Protein AF-A0A3D2G3J3-F1 (afdb_monomer)

Mean predicted aligned error: 8.51 Å

Sequence (116 aa):
CGKCVPCRVGLDRLHALLEKILDGRGTTDDLRAVRRSAAAIYDSADCAIGFEAARLVLDGLEAFRDDYMSHIENGVCTAAFDAVPCVAGCPANVDVPGYIALIREERYADAVRLIR

Structure (mmCIF, N/CA/C/O backbone):
data_AF-A0A3D2G3J3-F1
#
_entry.id   AF-A0A3D2G3J3-F1
#
loop_
_atom_site.group_PDB
_atom_site.id
_atom_site.type_symbol
_atom_site.label_atom_id
_atom_site.label_alt_id
_atom_site.label_comp_id
_atom_site.label_asym_id
_atom_site.label_entity_id
_atom_site.label_seq_id
_atom_site.pdbx_PDB_ins_code
_atom_site.Cartn_x
_atom_site.Cartn_y
_atom_site.Cartn_z
_atom_site.occupancy
_atom_site.B_iso_or_equiv
_atom_site.auth_seq_id
_atom_site.auth_comp_id
_atom_site.auth_asym_id
_atom_site.auth_atom_id
_atom_site.pdbx_PDB_model_num
ATOM 1 N N . CYS A 1 1 ? -0.588 -9.990 16.261 1.00 91.69 1 CYS A N 1
ATOM 2 C CA . CYS A 1 1 ? -1.132 -11.050 17.147 1.00 91.69 1 CYS A CA 1
ATOM 3 C C . CYS A 1 1 ? -2.583 -11.436 16.826 1.00 91.69 1 CYS A C 1
ATOM 5 O O . CYS A 1 1 ? -3.005 -12.492 17.271 1.00 91.69 1 CYS A O 1
ATOM 7 N N . GLY A 1 2 ? -3.361 -10.609 16.109 1.00 90.12 2 GLY A N 1
ATOM 8 C CA . GLY A 1 2 ? -4.733 -10.957 15.705 1.00 90.12 2 GLY A CA 1
ATOM 9 C C . GLY A 1 2 ? -5.799 -10.843 16.804 1.00 90.12 2 GLY A C 1
ATOM 10 O O . GLY A 1 2 ? -6.943 -11.220 16.571 1.00 90.12 2 GLY A O 1
ATOM 11 N N . LYS A 1 3 ? -5.445 -10.316 17.984 1.00 94.69 3 LYS A N 1
ATOM 12 C CA . LYS A 1 3 ? -6.354 -10.197 19.135 1.00 94.69 3 LYS A CA 1
ATOM 13 C C . LYS A 1 3 ? -7.473 -9.171 18.905 1.00 94.69 3 LYS A C 1
ATOM 15 O O . LYS A 1 3 ? -8.643 -9.502 19.059 1.00 94.69 3 LYS A O 1
ATOM 20 N N . CYS A 1 4 ? -7.111 -7.948 18.520 1.00 96.12 4 CYS A N 1
ATOM 21 C CA . CYS A 1 4 ? -8.048 -6.858 18.244 1.00 96.12 4 CYS A CA 1
ATOM 22 C C . CYS A 1 4 ? -8.694 -7.012 16.861 1.00 96.12 4 CYS A C 1
ATOM 24 O O . CYS A 1 4 ? -7.993 -7.229 15.871 1.00 96.12 4 CYS A O 1
ATOM 26 N N . VAL A 1 5 ? -10.018 -6.834 16.774 1.00 96.38 5 VAL A N 1
ATOM 27 C CA . VAL A 1 5 ? -10.766 -6.770 15.502 1.00 96.38 5 VAL A CA 1
ATOM 28 C C . VAL A 1 5 ? -10.233 -5.693 14.544 1.00 96.38 5 VAL A C 1
ATOM 30 O O . VAL A 1 5 ? -9.993 -6.049 13.388 1.00 96.38 5 VAL A O 1
ATOM 33 N N . PRO A 1 6 ? -9.980 -4.432 14.964 1.00 95.50 6 PRO A N 1
ATOM 34 C CA . PRO A 1 6 ? -9.441 -3.421 14.049 1.00 95.50 6 PRO A CA 1
ATOM 35 C C . PRO A 1 6 ? -8.095 -3.838 13.459 1.00 95.50 6 PRO A C 1
ATOM 37 O O . PRO A 1 6 ? -7.837 -3.620 12.284 1.00 95.50 6 PRO A O 1
ATOM 40 N N . CYS A 1 7 ? -7.268 -4.540 14.228 1.00 95.25 7 CYS A N 1
ATOM 41 C CA . CYS A 1 7 ? -5.987 -5.033 13.747 1.00 95.25 7 CYS A CA 1
ATOM 42 C C . CYS A 1 7 ? -6.157 -6.238 12.808 1.00 95.25 7 CYS A C 1
ATOM 44 O O . CYS A 1 7 ? -5.597 -6.255 11.724 1.00 95.25 7 CYS A O 1
ATOM 46 N N . ARG A 1 8 ? -6.934 -7.254 13.210 1.00 96.25 8 ARG A N 1
ATOM 47 C CA . ARG A 1 8 ? -7.084 -8.514 12.459 1.00 96.25 8 ARG A CA 1
ATOM 48 C C . ARG A 1 8 ? -7.834 -8.344 11.139 1.00 96.25 8 ARG A C 1
ATOM 50 O O . ARG A 1 8 ? -7.560 -9.075 10.205 1.00 96.25 8 ARG A O 1
ATOM 57 N N . VAL A 1 9 ? -8.810 -7.441 11.084 1.00 96.62 9 VAL A N 1
ATOM 58 C CA . VAL A 1 9 ? -9.646 -7.228 9.890 1.00 96.62 9 VAL A CA 1
ATOM 59 C C . VAL A 1 9 ? -9.265 -5.934 9.183 1.00 96.62 9 VAL A C 1
ATOM 61 O O . VAL A 1 9 ? -9.190 -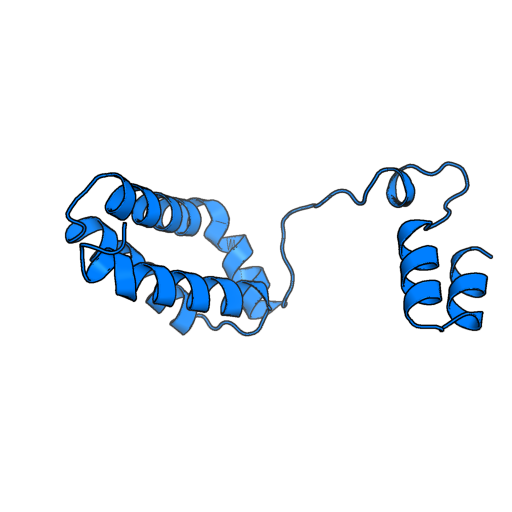5.891 7.957 1.00 96.62 9 VAL A O 1
ATOM 64 N N . GLY A 1 10 ? -9.024 -4.868 9.947 1.00 96.38 10 GLY A N 1
ATOM 65 C CA . GLY A 1 10 ? -8.733 -3.555 9.385 1.00 96.38 10 GLY A CA 1
ATOM 66 C C . GLY A 1 10 ? -7.383 -3.505 8.680 1.00 96.38 10 GLY A C 1
ATOM 67 O O . GLY A 1 10 ? -7.328 -2.965 7.579 1.00 96.38 10 GLY A O 1
ATOM 68 N N . LEU A 1 11 ? -6.320 -4.088 9.250 1.00 96.31 11 LEU A N 1
ATOM 69 C CA . LEU A 1 11 ? -5.000 -4.073 8.602 1.00 96.31 11 LEU A CA 1
ATOM 70 C C . LEU A 1 11 ? -4.983 -4.909 7.319 1.00 96.31 11 LEU A C 1
ATOM 72 O O . LEU A 1 11 ? -4.443 -4.443 6.322 1.00 96.31 11 LEU A O 1
ATOM 76 N N . ASP A 1 12 ? -5.643 -6.070 7.296 1.00 96.19 12 ASP A N 1
ATOM 77 C CA . ASP A 1 12 ? -5.792 -6.872 6.071 1.00 96.19 12 ASP A CA 1
ATOM 78 C C . ASP A 1 12 ? -6.547 -6.092 4.985 1.00 96.19 12 ASP A C 1
ATOM 80 O O . ASP A 1 12 ? -6.139 -6.049 3.823 1.00 96.19 12 ASP A O 1
ATOM 84 N N . ARG A 1 13 ? -7.635 -5.405 5.361 1.00 96.50 13 ARG A N 1
ATOM 85 C CA . ARG A 1 13 ? -8.385 -4.557 4.427 1.00 96.50 13 ARG A CA 1
ATOM 86 C C . ARG A 1 13 ? -7.543 -3.391 3.912 1.00 96.50 13 ARG A C 1
ATOM 88 O O . ARG A 1 13 ? -7.633 -3.065 2.727 1.00 96.50 13 ARG A O 1
ATOM 95 N N . LEU A 1 14 ? -6.779 -2.756 4.799 1.00 96.94 14 LEU A N 1
ATOM 96 C CA . LEU A 1 14 ? -5.894 -1.638 4.487 1.00 96.94 14 LEU A CA 1
ATOM 97 C C . LEU A 1 14 ? -4.792 -2.075 3.517 1.00 96.94 14 LEU A C 1
ATOM 99 O O . LEU A 1 14 ? -4.569 -1.405 2.515 1.00 96.94 14 LEU A O 1
ATOM 103 N N . HIS A 1 15 ? -4.181 -3.231 3.768 1.00 97.56 15 HIS A N 1
ATOM 104 C CA . HIS A 1 15 ? -3.186 -3.840 2.894 1.00 97.56 15 HIS A CA 1
ATOM 105 C C . HIS A 1 15 ? -3.747 -4.097 1.490 1.00 97.56 15 HIS A C 1
ATOM 107 O O . HIS A 1 15 ? -3.177 -3.614 0.517 1.00 97.56 15 HIS A O 1
ATOM 113 N N . ALA A 1 16 ? -4.922 -4.725 1.379 1.00 98.06 16 ALA A N 1
ATOM 114 C CA . ALA A 1 16 ? -5.555 -4.983 0.083 1.00 98.06 16 ALA A CA 1
ATOM 115 C C . ALA A 1 16 ? -5.905 -3.698 -0.698 1.00 98.06 16 ALA A C 1
ATOM 117 O O . ALA A 1 16 ? -5.895 -3.689 -1.928 1.00 98.06 16 ALA A O 1
ATOM 118 N N . LEU A 1 17 ? -6.247 -2.603 -0.004 1.00 97.94 17 LEU A N 1
ATOM 119 C CA . LEU A 1 17 ? -6.452 -1.301 -0.649 1.00 97.94 17 LEU A CA 1
ATOM 120 C C . LEU A 1 17 ? -5.144 -0.720 -1.187 1.00 97.94 17 LEU A C 1
ATOM 122 O O . LEU A 1 17 ? -5.130 -0.201 -2.300 1.00 97.94 17 LEU A O 1
ATOM 126 N N . LEU A 1 18 ? -4.070 -0.800 -0.400 1.00 96.94 18 LEU A N 1
ATOM 127 C CA . LEU A 1 18 ? -2.757 -0.301 -0.794 1.00 96.94 18 LEU A CA 1
ATOM 128 C C . LEU A 1 18 ? -2.202 -1.088 -1.985 1.00 96.94 18 LEU A C 1
ATOM 130 O O . LEU A 1 18 ? -1.802 -0.465 -2.960 1.00 96.94 18 LEU A O 1
ATOM 134 N N . GLU A 1 19 ? -2.267 -2.423 -1.970 1.00 97.00 19 GLU A N 1
ATOM 135 C CA . GLU A 1 19 ? -1.861 -3.253 -3.118 1.00 97.00 19 GLU A CA 1
ATOM 136 C C . GLU A 1 19 ? -2.643 -2.897 -4.383 1.00 97.00 19 GLU A C 1
ATOM 138 O O . GLU A 1 19 ? -2.059 -2.688 -5.442 1.00 97.00 19 GLU A O 1
ATOM 143 N N . LYS A 1 20 ? -3.967 -2.729 -4.268 1.00 97.25 20 LYS A N 1
ATOM 144 C CA . LYS A 1 20 ? -4.802 -2.309 -5.399 1.00 97.25 20 LYS A CA 1
ATOM 145 C C . LYS A 1 20 ? -4.317 -0.985 -6.003 1.00 97.25 20 LYS A C 1
ATOM 147 O O . LYS A 1 20 ? -4.336 -0.848 -7.225 1.00 97.25 20 LYS A O 1
ATOM 152 N N . ILE A 1 21 ? -3.916 -0.019 -5.172 1.00 96.31 21 ILE A N 1
ATOM 153 C CA . ILE A 1 21 ? -3.377 1.267 -5.636 1.00 96.31 21 ILE A CA 1
ATOM 154 C C . ILE A 1 21 ? -2.005 1.073 -6.286 1.00 96.31 21 ILE A C 1
ATOM 156 O O . ILE A 1 21 ? -1.814 1.539 -7.405 1.00 96.31 21 ILE A O 1
ATOM 160 N N . LEU A 1 22 ? -1.087 0.356 -5.636 1.00 91.75 22 LEU A N 1
ATOM 161 C CA . LEU A 1 22 ? 0.271 0.129 -6.140 1.00 91.75 22 LEU A CA 1
ATOM 162 C C . LEU A 1 22 ? 0.286 -0.604 -7.490 1.00 91.75 22 LEU A C 1
ATOM 164 O O . LEU A 1 22 ? 1.089 -0.262 -8.354 1.00 91.75 22 LEU A O 1
ATOM 168 N N . ASP A 1 23 ? -0.664 -1.512 -7.713 1.00 92.81 23 ASP A N 1
ATOM 169 C CA . ASP A 1 23 ? -0.853 -2.231 -8.978 1.00 92.81 23 ASP A CA 1
ATOM 170 C C . ASP A 1 23 ? -1.476 -1.376 -10.102 1.00 92.81 23 ASP A C 1
ATOM 172 O O . ASP A 1 23 ? -1.849 -1.906 -11.151 1.00 92.81 23 ASP A O 1
ATOM 176 N N . GLY A 1 24 ? -1.684 -0.074 -9.881 1.00 92.94 24 GLY A N 1
ATOM 177 C CA . GLY A 1 24 ? -2.303 0.829 -10.857 1.00 92.94 24 GLY A CA 1
ATOM 178 C C . GLY A 1 24 ? -3.796 0.570 -11.084 1.00 92.94 24 GLY A C 1
ATOM 179 O O . GLY A 1 24 ? -4.372 1.020 -12.071 1.00 92.94 24 GLY A O 1
ATOM 180 N N . ARG A 1 25 ? -4.447 -0.182 -10.185 1.00 94.75 25 ARG A N 1
ATOM 181 C CA . ARG A 1 25 ? -5.881 -0.531 -10.249 1.00 94.75 25 ARG A CA 1
ATOM 182 C C . ARG A 1 25 ? -6.722 0.252 -9.240 1.00 94.75 25 ARG A C 1
ATOM 184 O O . ARG A 1 25 ? -7.918 -0.013 -9.094 1.00 94.75 25 ARG A O 1
ATOM 191 N N . GLY A 1 26 ? -6.098 1.159 -8.493 1.00 94.75 26 GLY A N 1
ATOM 192 C CA . GLY A 1 26 ? -6.734 1.963 -7.461 1.00 94.75 26 GLY A CA 1
ATOM 193 C C . GLY A 1 26 ? -7.464 3.177 -8.020 1.00 94.75 26 GLY A C 1
ATOM 194 O O . GLY A 1 26 ? -7.198 3.652 -9.116 1.00 94.75 26 GLY A O 1
ATOM 195 N N . THR A 1 27 ? -8.392 3.693 -7.225 1.00 96.94 27 THR A N 1
ATOM 196 C CA . THR A 1 27 ? -9.157 4.910 -7.515 1.00 96.94 27 THR A CA 1
ATOM 197 C C . THR A 1 27 ? -8.990 5.928 -6.390 1.00 96.94 27 THR A C 1
ATOM 199 O O . THR A 1 27 ? -8.584 5.590 -5.275 1.00 96.94 27 THR A O 1
ATOM 202 N N . THR A 1 28 ? -9.384 7.182 -6.625 1.00 96.12 28 THR A N 1
ATOM 203 C CA . THR A 1 28 ? -9.418 8.201 -5.562 1.00 96.12 28 THR A CA 1
ATOM 204 C C . THR A 1 28 ? -10.320 7.788 -4.389 1.00 96.12 28 THR A C 1
ATOM 206 O O . THR A 1 28 ? -10.045 8.139 -3.241 1.00 96.12 28 THR A O 1
ATOM 209 N N . ASP A 1 29 ? -11.380 7.013 -4.638 1.00 97.75 29 ASP A N 1
ATOM 210 C CA . ASP A 1 29 ? -12.243 6.485 -3.578 1.00 97.75 29 ASP A CA 1
ATOM 211 C C . ASP A 1 29 ? -11.567 5.397 -2.747 1.00 97.75 29 ASP A C 1
ATOM 213 O O . ASP A 1 29 ? -11.770 5.354 -1.528 1.00 97.75 29 ASP A O 1
ATOM 217 N N . ASP A 1 30 ? -10.716 4.574 -3.365 1.00 97.81 30 ASP A N 1
ATOM 218 C CA . ASP A 1 30 ? -9.867 3.632 -2.636 1.00 97.81 30 ASP A CA 1
ATOM 219 C C . ASP A 1 30 ? -8.889 4.391 -1.732 1.00 97.81 30 ASP A C 1
ATOM 221 O O . ASP A 1 30 ? -8.776 4.055 -0.557 1.00 97.81 30 ASP A O 1
ATOM 225 N N . LEU A 1 31 ? -8.272 5.477 -2.213 1.00 96.81 31 LEU A N 1
ATOM 226 C CA . LEU A 1 31 ? -7.373 6.309 -1.402 1.00 96.81 31 LEU A CA 1
ATOM 227 C C . LEU A 1 31 ? -8.094 6.942 -0.198 1.00 96.81 31 LEU A C 1
ATOM 229 O O . LEU A 1 31 ? -7.588 6.947 0.927 1.00 96.81 31 LEU A O 1
ATOM 233 N N . ARG A 1 32 ? -9.332 7.415 -0.391 1.00 97.69 32 ARG A N 1
ATOM 234 C CA . ARG A 1 32 ? -10.185 7.877 0.720 1.00 97.69 32 ARG A CA 1
ATOM 235 C C . ARG A 1 32 ? -10.521 6.733 1.681 1.00 97.69 32 ARG A C 1
ATOM 237 O O . ARG A 1 32 ? -10.590 6.956 2.890 1.00 97.69 32 ARG A O 1
ATOM 244 N N . ALA A 1 33 ? -10.747 5.523 1.168 1.00 97.94 33 ALA A N 1
ATOM 245 C CA . ALA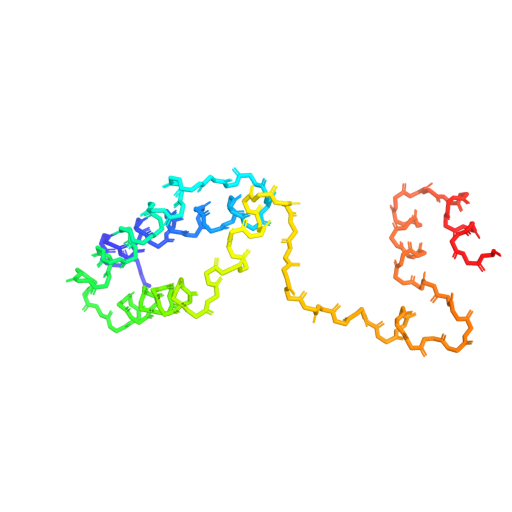 A 1 33 ? -11.001 4.343 1.986 1.00 97.94 33 ALA A CA 1
ATOM 246 C C . ALA A 1 33 ? -9.769 3.925 2.802 1.00 97.94 33 ALA A C 1
ATOM 248 O O . ALA A 1 33 ? -9.944 3.547 3.962 1.00 97.94 33 ALA A O 1
ATOM 249 N N . VAL A 1 34 ? -8.552 4.060 2.256 1.00 98.06 34 VAL A N 1
ATOM 250 C CA . VAL A 1 34 ? -7.289 3.867 2.992 1.00 98.06 34 VAL A CA 1
ATOM 251 C C . VAL A 1 34 ? -7.249 4.822 4.180 1.00 98.06 34 VAL A C 1
ATOM 253 O O . VAL A 1 34 ? -7.143 4.358 5.313 1.00 98.06 34 VAL A O 1
ATOM 256 N N . ARG A 1 35 ? -7.443 6.133 3.956 1.00 98.00 35 ARG A N 1
ATOM 257 C CA . ARG A 1 35 ? -7.416 7.136 5.040 1.00 98.00 35 ARG A CA 1
ATOM 258 C C . ARG A 1 35 ? -8.427 6.823 6.144 1.00 98.00 35 ARG A C 1
ATOM 260 O O . ARG A 1 35 ? -8.074 6.843 7.318 1.00 98.00 35 ARG A O 1
ATOM 267 N N . ARG A 1 36 ? -9.678 6.504 5.781 1.00 97.88 36 ARG A N 1
ATOM 268 C CA . ARG A 1 36 ? -10.725 6.156 6.762 1.00 97.88 36 ARG A CA 1
ATOM 269 C C . ARG A 1 36 ? -10.395 4.886 7.542 1.00 97.88 36 ARG A C 1
ATOM 271 O O . ARG A 1 36 ? -10.613 4.847 8.748 1.00 97.88 36 ARG A O 1
ATOM 278 N N .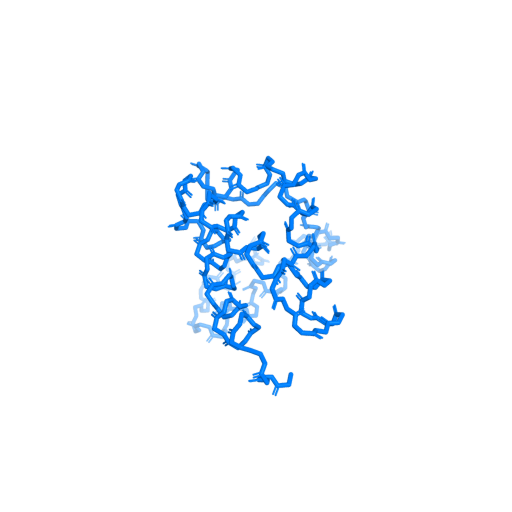 SER A 1 37 ? -9.886 3.861 6.861 1.00 97.44 37 SER A N 1
ATOM 279 C CA . SER A 1 37 ? -9.549 2.582 7.493 1.00 97.44 37 SER A CA 1
ATOM 280 C C . SER A 1 37 ? -8.368 2.744 8.447 1.00 97.44 37 SER A C 1
ATOM 282 O O . SER A 1 37 ? -8.445 2.286 9.581 1.00 97.44 37 SER A O 1
ATOM 284 N N . ALA A 1 38 ? -7.317 3.455 8.029 1.00 98.12 38 ALA A N 1
ATOM 285 C CA . ALA A 1 38 ? -6.166 3.745 8.875 1.00 98.12 38 ALA A CA 1
ATOM 286 C C . ALA A 1 38 ? -6.566 4.563 10.115 1.00 98.12 38 ALA A C 1
ATOM 288 O O . ALA A 1 38 ? -6.237 4.162 11.225 1.00 98.12 38 ALA A O 1
ATOM 289 N N . ALA A 1 39 ? -7.362 5.628 9.963 1.00 98.19 39 ALA A N 1
ATOM 290 C CA . ALA A 1 39 ? -7.860 6.403 11.104 1.00 98.19 39 ALA A CA 1
ATOM 291 C C . ALA A 1 39 ? -8.664 5.537 12.092 1.00 98.19 39 ALA A C 1
ATOM 293 O O . ALA A 1 39 ? -8.387 5.536 13.287 1.00 98.19 39 ALA A O 1
ATOM 294 N N . ALA A 1 40 ? -9.588 4.712 11.587 1.00 97.81 40 ALA A N 1
ATOM 295 C CA . ALA A 1 40 ? -10.370 3.818 12.436 1.00 97.81 40 ALA A CA 1
ATOM 296 C C . ALA A 1 40 ? -9.492 2.822 13.212 1.00 97.81 40 ALA A C 1
ATOM 298 O O . ALA A 1 40 ? -9.767 2.547 14.377 1.00 97.81 40 ALA A O 1
ATOM 299 N N . ILE A 1 41 ? -8.438 2.279 12.595 1.00 98.00 41 ILE A N 1
ATOM 300 C CA . ILE A 1 41 ? -7.506 1.360 13.267 1.00 98.00 41 ILE A CA 1
ATOM 301 C C . ILE A 1 41 ? -6.672 2.107 14.307 1.00 98.00 41 ILE A C 1
ATOM 303 O O . ILE A 1 41 ? -6.514 1.600 15.414 1.00 98.00 41 ILE A O 1
ATOM 307 N N . TYR A 1 42 ? -6.171 3.296 13.968 1.00 98.12 42 TYR A N 1
ATOM 308 C CA . TYR A 1 42 ? -5.393 4.137 14.875 1.00 98.12 42 TYR A CA 1
ATOM 309 C C . TYR A 1 42 ? -6.164 4.429 16.168 1.00 98.12 42 TYR A C 1
ATOM 311 O O . TYR A 1 42 ? -5.638 4.212 17.256 1.00 98.12 42 TYR A O 1
ATOM 319 N N . ASP A 1 43 ? -7.437 4.813 16.046 1.00 97.81 43 ASP A N 1
ATOM 320 C CA . ASP A 1 43 ? -8.273 5.198 17.186 1.00 97.81 43 ASP A CA 1
ATOM 321 C C . ASP A 1 43 ? -8.768 4.009 18.031 1.00 97.81 43 ASP A C 1
ATOM 323 O O . ASP A 1 43 ? -9.174 4.196 19.178 1.00 97.81 43 ASP A O 1
ATOM 327 N N . SER A 1 44 ? -8.782 2.787 17.482 1.00 96.94 44 SER A N 1
ATOM 328 C CA . SER A 1 44 ? -9.441 1.632 18.121 1.00 96.94 44 SER A CA 1
ATOM 329 C C . SER A 1 44 ? -8.536 0.433 18.409 1.00 96.94 44 SER A C 1
ATOM 331 O O . SER A 1 44 ? -8.995 -0.551 18.989 1.00 96.94 44 SER A O 1
ATOM 333 N N . ALA A 1 45 ? -7.262 0.465 18.013 1.00 96.94 45 ALA A N 1
ATOM 334 C CA . ALA A 1 45 ? -6.343 -0.639 18.266 1.00 96.94 45 ALA A CA 1
ATOM 335 C C . ALA A 1 45 ? -5.971 -0.768 19.754 1.00 96.94 45 ALA A C 1
ATOM 337 O O . ALA A 1 45 ? -5.515 0.176 20.389 1.00 96.94 45 ALA A O 1
ATOM 338 N N . ASP A 1 46 ? -6.045 -1.996 20.276 1.00 96.75 46 ASP A N 1
ATOM 339 C CA . ASP A 1 46 ? -5.744 -2.310 21.684 1.00 96.75 46 ASP A CA 1
ATOM 340 C C . ASP A 1 46 ? -4.270 -2.110 22.088 1.00 96.75 46 ASP A C 1
ATOM 342 O O . ASP A 1 46 ? -3.940 -2.149 23.273 1.00 96.75 46 ASP A O 1
ATOM 346 N N . CYS A 1 47 ? -3.342 -2.014 21.130 1.00 97.44 47 CYS A N 1
ATOM 347 C CA . CYS A 1 47 ? -1.908 -1.977 21.420 1.00 97.44 47 CYS A CA 1
ATOM 348 C C . CYS A 1 47 ? -1.113 -1.158 20.401 1.00 97.44 47 CYS A C 1
ATOM 350 O O . CYS A 1 47 ? -1.555 -0.961 19.266 1.00 97.44 47 CYS A O 1
ATOM 352 N N . ALA A 1 48 ? 0.110 -0.785 20.797 1.00 96.50 48 ALA A N 1
ATOM 353 C CA . ALA A 1 48 ? 1.033 0.033 20.008 1.00 96.50 48 ALA A CA 1
ATOM 354 C C . ALA A 1 48 ? 1.315 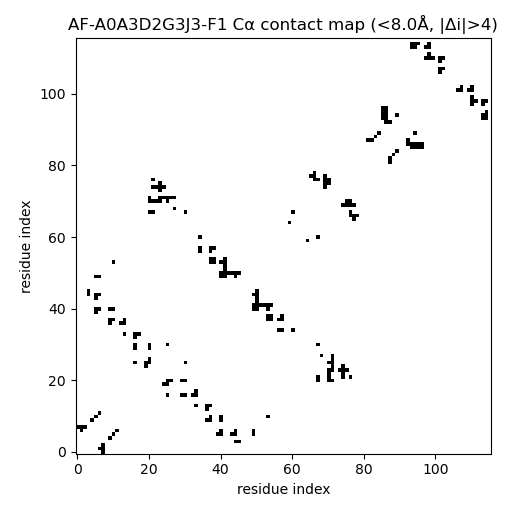-0.502 18.611 1.00 96.50 48 ALA A C 1
ATOM 356 O O . ALA A 1 48 ? 1.356 0.269 17.667 1.00 96.50 48 ALA A O 1
ATOM 357 N N . ILE A 1 49 ? 1.416 -1.820 18.446 1.00 96.75 49 ILE A N 1
ATOM 358 C CA . ILE A 1 49 ? 1.661 -2.413 17.127 1.00 96.75 49 ILE A CA 1
ATOM 359 C C . ILE A 1 49 ? 0.538 -2.048 16.144 1.00 96.75 49 ILE A C 1
ATOM 361 O O . ILE A 1 49 ? 0.807 -1.785 14.977 1.00 96.75 49 ILE A O 1
ATOM 365 N N . GLY A 1 50 ? -0.717 -2.039 16.605 1.00 96.12 50 GLY A N 1
ATOM 366 C CA . GLY A 1 50 ? -1.865 -1.756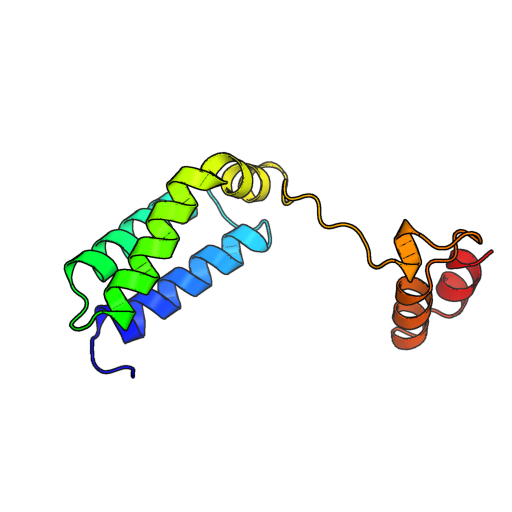 15.748 1.00 96.12 50 GLY A CA 1
ATOM 367 C C . GLY A 1 50 ? -1.970 -0.279 15.384 1.00 96.12 50 GLY A C 1
ATOM 368 O O . GLY A 1 50 ? -2.067 0.043 14.200 1.00 96.12 50 GLY A O 1
ATOM 369 N N . PHE A 1 51 ? -1.925 0.613 16.380 1.00 95.88 51 PHE A N 1
ATOM 370 C CA . PHE A 1 51 ? -2.067 2.040 16.101 1.00 95.88 51 PHE A CA 1
ATOM 371 C C . PHE A 1 51 ? -0.828 2.627 15.414 1.00 95.88 51 PHE A C 1
ATOM 373 O O . PHE A 1 51 ? -0.996 3.417 14.496 1.00 95.88 51 PHE A O 1
ATOM 380 N N . GLU A 1 52 ? 0.399 2.202 15.740 1.00 98.06 52 GLU A N 1
ATOM 381 C CA . GLU A 1 52 ? 1.601 2.685 15.035 1.00 98.06 52 GLU A CA 1
ATOM 382 C C . GLU A 1 52 ? 1.624 2.229 13.569 1.00 98.06 52 GLU A C 1
ATOM 384 O O . GLU A 1 52 ? 1.965 3.012 12.686 1.00 98.06 52 GLU A O 1
ATOM 389 N N . ALA A 1 53 ? 1.185 0.998 13.271 1.00 96.94 53 ALA A N 1
ATOM 390 C CA . ALA A 1 53 ? 1.058 0.544 11.884 1.00 96.94 53 ALA A CA 1
ATOM 391 C C . ALA A 1 53 ? 0.075 1.415 11.084 1.00 96.94 53 ALA A C 1
ATOM 393 O O . ALA A 1 53 ? 0.348 1.780 9.942 1.00 96.94 53 ALA A O 1
ATOM 394 N N . ALA A 1 54 ? -1.058 1.780 11.687 1.00 97.50 54 ALA A N 1
ATOM 395 C CA . ALA A 1 54 ? -2.028 2.667 11.059 1.00 97.50 54 ALA A CA 1
ATOM 396 C C . ALA A 1 54 ? -1.518 4.112 10.936 1.00 97.50 54 ALA A C 1
ATOM 398 O O . ALA A 1 54 ? -1.742 4.755 9.909 1.00 97.50 54 ALA A O 1
ATOM 399 N N . ARG A 1 55 ? -0.795 4.601 11.950 1.00 98.06 55 ARG A N 1
ATOM 400 C CA . ARG A 1 55 ? -0.154 5.919 11.950 1.00 98.06 55 ARG A CA 1
ATOM 401 C C . ARG A 1 55 ? 0.827 6.061 10.796 1.00 98.06 55 ARG A C 1
ATOM 403 O O . ARG A 1 55 ? 0.743 7.037 10.065 1.00 98.06 55 ARG A O 1
ATOM 410 N N . LEU A 1 56 ? 1.675 5.056 10.575 1.00 97.75 56 LEU A N 1
ATOM 411 C CA . LEU A 1 56 ? 2.630 5.054 9.468 1.00 97.75 56 LEU A CA 1
ATOM 412 C C . LEU A 1 56 ? 1.936 5.237 8.109 1.00 97.75 56 LEU A C 1
ATOM 414 O O . LEU A 1 56 ? 2.440 5.944 7.241 1.00 97.75 56 LEU A O 1
ATOM 418 N N . VAL A 1 57 ? 0.760 4.629 7.926 1.00 97.56 57 VAL A N 1
ATOM 419 C CA . VAL A 1 57 ? -0.025 4.793 6.696 1.00 97.56 57 VAL A CA 1
ATOM 420 C C . VAL A 1 57 ? -0.611 6.201 6.590 1.00 97.56 57 VAL A C 1
ATOM 422 O O . VAL A 1 57 ? -0.597 6.773 5.504 1.00 97.56 57 VAL A O 1
ATOM 425 N N . LEU A 1 58 ? -1.106 6.781 7.686 1.00 98.00 58 LEU A N 1
ATOM 426 C CA . LEU A 1 58 ? -1.603 8.163 7.694 1.00 98.00 58 LEU A CA 1
ATOM 427 C C . LEU A 1 58 ? -0.491 9.162 7.359 1.00 98.00 58 LEU A C 1
ATOM 429 O O . LEU A 1 58 ? -0.679 9.984 6.463 1.00 98.00 58 LEU A O 1
ATOM 433 N N . ASP A 1 59 ? 0.664 9.032 8.009 1.00 98.12 59 ASP A N 1
ATOM 434 C CA . ASP A 1 59 ? 1.844 9.859 7.748 1.00 98.12 59 ASP A CA 1
ATOM 435 C C . ASP A 1 59 ? 2.292 9.694 6.286 1.00 98.12 59 ASP A C 1
ATOM 437 O O . ASP A 1 59 ? 2.574 10.672 5.594 1.00 98.12 59 ASP A O 1
ATOM 441 N N . GLY A 1 60 ? 2.270 8.460 5.771 1.00 95.62 60 GLY A N 1
ATOM 442 C CA . GLY A 1 60 ? 2.586 8.166 4.377 1.00 95.62 60 GLY A CA 1
ATOM 443 C C . GLY A 1 60 ? 1.614 8.803 3.379 1.00 95.62 60 GLY A C 1
ATOM 444 O O . GLY A 1 60 ? 2.049 9.317 2.353 1.00 95.62 60 GLY A O 1
ATOM 445 N N . LEU A 1 61 ? 0.309 8.819 3.669 1.00 95.38 61 LEU A N 1
ATOM 446 C CA . LEU A 1 61 ? -0.691 9.491 2.828 1.00 95.38 61 LEU A CA 1
ATOM 447 C C . LEU A 1 61 ? -0.485 11.007 2.754 1.00 95.38 61 LEU A C 1
ATOM 449 O O . LEU A 1 61 ? -0.909 11.626 1.779 1.00 95.38 61 LEU A O 1
ATOM 453 N N . GLU A 1 62 ? 0.098 11.607 3.791 1.00 95.06 62 GLU A N 1
ATOM 454 C CA . GLU A 1 62 ? 0.388 13.040 3.835 1.00 95.06 62 GLU A CA 1
ATOM 455 C C . GLU A 1 62 ? 1.724 13.361 3.164 1.00 95.06 62 GLU A C 1
ATOM 457 O O . GLU A 1 62 ? 1.780 14.275 2.344 1.00 95.06 62 GLU A O 1
ATOM 462 N N . ALA A 1 63 ? 2.767 12.578 3.445 1.00 94.81 63 ALA A N 1
ATOM 463 C CA . ALA A 1 63 ? 4.102 12.783 2.892 1.00 94.81 63 ALA A CA 1
ATOM 464 C C . ALA A 1 63 ? 4.212 12.418 1.401 1.00 94.81 63 ALA A C 1
ATOM 466 O O . ALA A 1 63 ? 4.888 13.119 0.654 1.00 94.81 63 ALA A O 1
ATOM 467 N N . PHE A 1 64 ? 3.542 11.348 0.961 1.00 93.31 64 PHE A N 1
ATOM 468 C CA . PHE A 1 64 ? 3.701 10.760 -0.379 1.00 93.31 64 PHE A CA 1
ATOM 469 C C . PHE A 1 64 ? 2.412 10.817 -1.201 1.00 93.31 64 PHE A C 1
ATOM 471 O O . PHE A 1 64 ? 2.139 9.944 -2.024 1.00 93.31 64 PHE A O 1
ATOM 478 N N . ARG A 1 65 ? 1.570 11.830 -0.965 1.00 92.62 65 ARG A N 1
ATOM 479 C CA . ARG A 1 65 ? 0.268 11.963 -1.635 1.00 92.62 65 ARG A CA 1
ATOM 480 C C . ARG A 1 65 ? 0.382 11.911 -3.159 1.00 92.62 65 ARG A C 1
ATOM 482 O O . ARG A 1 65 ? -0.455 11.284 -3.807 1.00 92.62 65 ARG A O 1
ATOM 489 N N . ASP A 1 66 ? 1.397 12.567 -3.703 1.00 93.31 66 ASP A N 1
ATOM 490 C CA . ASP A 1 66 ? 1.608 12.669 -5.145 1.00 93.31 66 ASP A CA 1
ATOM 491 C C . ASP A 1 66 ? 1.965 11.308 -5.759 1.00 93.31 66 ASP A C 1
ATOM 493 O O . ASP A 1 66 ? 1.481 10.983 -6.842 1.00 93.31 66 ASP A O 1
ATOM 497 N N . ASP A 1 67 ? 2.686 10.456 -5.026 1.00 93.44 67 ASP A N 1
ATOM 498 C CA . ASP A 1 67 ? 3.015 9.093 -5.447 1.00 93.44 67 ASP A CA 1
ATOM 499 C C . ASP A 1 67 ? 1.741 8.250 -5.581 1.00 93.44 67 ASP A C 1
ATOM 501 O O . ASP A 1 67 ? 1.506 7.623 -6.616 1.00 93.44 67 ASP A O 1
ATOM 505 N N . TYR A 1 68 ? 0.855 8.293 -4.577 1.00 94.38 68 TYR A N 1
ATOM 506 C CA . TYR A 1 68 ? -0.440 7.606 -4.646 1.00 94.38 68 TYR A CA 1
ATOM 507 C C . TYR A 1 68 ? -1.292 8.102 -5.818 1.00 94.38 68 TYR A C 1
ATOM 509 O O . TYR A 1 68 ? -1.940 7.297 -6.489 1.00 94.38 68 TYR A O 1
ATOM 517 N N . MET A 1 69 ? -1.304 9.414 -6.073 1.00 95.19 69 MET A N 1
ATOM 518 C CA . MET A 1 69 ? -2.036 9.985 -7.204 1.00 95.19 69 MET A CA 1
ATOM 519 C C . MET A 1 69 ? -1.438 9.544 -8.540 1.00 95.19 69 MET A C 1
ATOM 521 O O . MET A 1 69 ? -2.192 9.162 -9.429 1.00 95.19 69 MET A O 1
ATOM 525 N N . SER A 1 70 ? -0.111 9.492 -8.665 1.00 94.62 70 SER A N 1
ATOM 526 C CA . SER A 1 70 ? 0.554 8.988 -9.869 1.00 94.62 70 SER A CA 1
ATOM 527 C C . SER A 1 70 ? 0.225 7.519 -10.139 1.00 94.62 70 SER A C 1
ATOM 529 O O . SER A 1 70 ? -0.053 7.152 -11.280 1.00 94.62 70 SER A O 1
ATOM 531 N N . HIS A 1 71 ? 0.166 6.680 -9.103 1.00 94.50 71 HIS A N 1
ATOM 532 C CA . HIS A 1 71 ? -0.289 5.296 -9.252 1.00 94.50 71 HIS A CA 1
ATOM 533 C C . HIS A 1 71 ? -1.744 5.201 -9.746 1.00 94.50 71 HIS A C 1
ATOM 535 O O . HIS A 1 71 ? -2.058 4.319 -10.540 1.00 94.50 71 HIS A O 1
ATOM 541 N N . ILE A 1 72 ? -2.627 6.107 -9.317 1.00 95.19 72 ILE A N 1
ATOM 542 C CA . ILE A 1 72 ? -4.046 6.123 -9.718 1.00 95.19 72 ILE A CA 1
ATOM 543 C C . ILE A 1 72 ? -4.234 6.668 -11.140 1.00 95.19 72 ILE A C 1
ATOM 545 O O . ILE A 1 72 ? -5.024 6.126 -11.9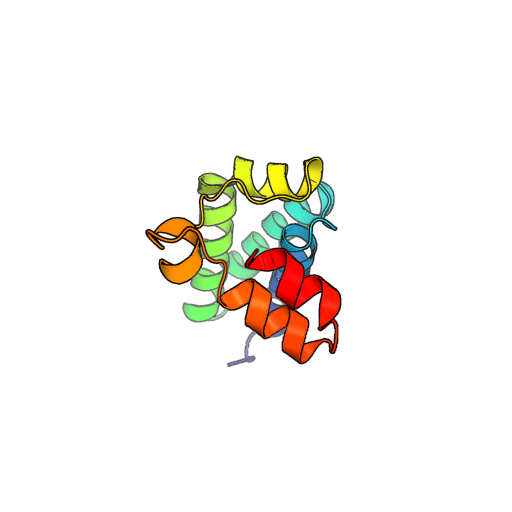08 1.00 95.19 72 ILE A O 1
ATOM 549 N N . GLU A 1 73 ? -3.554 7.759 -11.483 1.00 94.62 73 GLU A N 1
ATOM 550 C CA . GLU A 1 73 ? -3.765 8.484 -12.741 1.00 94.62 73 GLU A CA 1
ATOM 551 C C . GLU A 1 73 ? -2.914 7.923 -13.882 1.00 94.62 73 GLU A C 1
ATOM 553 O O . GLU A 1 73 ? -3.390 7.802 -15.010 1.00 94.62 73 GLU A O 1
ATOM 558 N N . ASN A 1 74 ? -1.668 7.554 -13.580 1.00 91.38 74 ASN A N 1
ATOM 559 C CA . ASN A 1 74 ? -0.663 7.173 -14.570 1.00 91.38 74 ASN A CA 1
ATOM 560 C C . ASN A 1 74 ? -0.255 5.695 -14.474 1.00 91.38 74 ASN A C 1
ATOM 562 O O . ASN A 1 74 ? 0.457 5.207 -15.349 1.00 91.38 74 ASN A O 1
ATOM 566 N N . GLY A 1 75 ? -0.661 4.979 -13.418 1.00 89.44 75 GLY A N 1
ATOM 567 C CA . GLY A 1 75 ? -0.276 3.581 -13.202 1.00 89.44 75 GLY A CA 1
ATOM 568 C C . GLY A 1 75 ? 1.214 3.382 -12.907 1.00 89.44 75 GLY A C 1
ATOM 569 O O . GLY A 1 75 ? 1.713 2.267 -13.039 1.00 89.44 75 GLY A O 1
ATOM 570 N N . VAL A 1 76 ? 1.938 4.445 -12.535 1.00 85.94 76 VAL A N 1
ATOM 571 C CA . VAL A 1 76 ? 3.389 4.410 -12.298 1.00 85.94 76 VAL A CA 1
ATOM 572 C C . VAL A 1 76 ? 3.764 5.088 -10.986 1.00 85.94 76 VAL A C 1
ATOM 574 O O . VAL A 1 76 ? 3.162 6.090 -10.593 1.00 85.94 76 VAL A O 1
ATOM 577 N N . CYS A 1 77 ? 4.792 4.550 -10.331 1.00 84.56 77 CYS A N 1
ATOM 578 C CA . CYS A 1 77 ? 5.401 5.166 -9.159 1.00 84.56 77 CYS A CA 1
ATOM 579 C C . CYS A 1 77 ? 6.305 6.334 -9.578 1.00 84.56 77 CYS A C 1
ATOM 581 O O . CYS A 1 77 ? 7.052 6.230 -10.549 1.00 84.56 77 CYS A O 1
ATOM 583 N N . THR A 1 78 ? 6.264 7.424 -8.822 1.00 85.12 78 THR A N 1
ATOM 584 C CA . THR A 1 78 ? 7.156 8.597 -8.935 1.00 85.12 78 THR A CA 1
ATOM 585 C C . THR A 1 78 ? 8.515 8.368 -8.282 1.00 85.12 78 THR A C 1
ATOM 587 O O . THR A 1 78 ? 9.459 9.108 -8.563 1.00 85.12 78 THR A O 1
ATOM 590 N N . ALA A 1 79 ? 8.638 7.355 -7.419 1.00 79.06 79 ALA A N 1
ATOM 591 C CA . ALA A 1 79 ? 9.902 7.010 -6.794 1.00 79.06 79 ALA A CA 1
ATOM 592 C C . ALA A 1 79 ? 10.911 6.548 -7.855 1.00 79.06 79 ALA A C 1
ATOM 594 O O . ALA A 1 79 ? 10.668 5.610 -8.619 1.00 79.06 79 ALA A O 1
ATOM 595 N N . ALA A 1 80 ? 12.070 7.201 -7.876 1.00 70.12 80 ALA A N 1
ATOM 596 C CA . ALA A 1 80 ? 13.196 6.777 -8.689 1.00 70.12 80 ALA A CA 1
ATOM 597 C C . ALA A 1 80 ? 13.855 5.565 -8.020 1.00 70.12 80 ALA A C 1
ATOM 599 O O . ALA A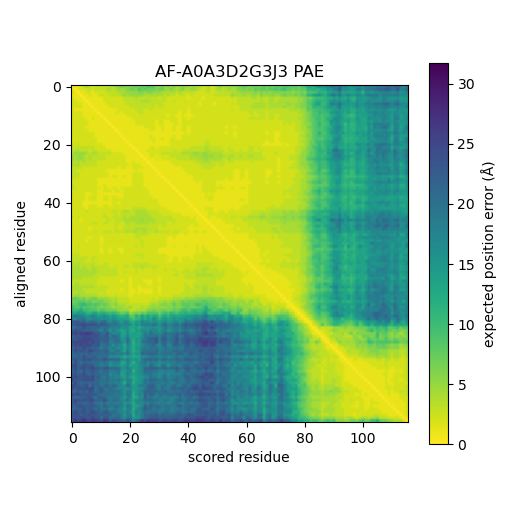 1 80 ? 14.656 5.702 -7.096 1.00 70.12 80 ALA A O 1
ATOM 600 N N . PHE A 1 81 ? 13.491 4.366 -8.468 1.00 71.69 81 PHE A N 1
ATOM 601 C CA . PHE A 1 81 ? 14.267 3.173 -8.162 1.00 71.69 81 PHE A CA 1
ATOM 602 C C . PHE A 1 81 ? 15.402 3.086 -9.174 1.00 71.69 81 PHE A C 1
ATOM 604 O O . PHE A 1 81 ? 15.163 2.838 -10.357 1.00 71.69 81 PHE A O 1
ATOM 611 N N . ASP A 1 82 ? 16.636 3.289 -8.716 1.00 68.75 82 ASP A N 1
ATOM 612 C CA . ASP A 1 82 ? 17.793 2.978 -9.544 1.00 68.75 82 ASP A CA 1
ATOM 613 C C . ASP A 1 82 ? 17.750 1.488 -9.879 1.00 68.75 82 ASP A C 1
ATOM 615 O O . ASP A 1 82 ? 17.643 0.627 -8.997 1.00 68.75 82 ASP A O 1
ATOM 619 N N . ALA A 1 83 ? 17.810 1.176 -11.173 1.00 67.81 83 ALA A N 1
ATOM 620 C CA . ALA A 1 83 ? 17.957 -0.205 -11.586 1.00 67.81 83 ALA A CA 1
ATOM 621 C C . ALA A 1 83 ? 19.243 -0.769 -10.968 1.00 67.81 83 ALA A C 1
ATOM 623 O O . ALA A 1 83 ? 20.225 -0.054 -10.745 1.00 67.81 83 ALA A O 1
ATOM 624 N N . VAL A 1 84 ? 19.237 -2.072 -10.689 1.00 76.56 84 VAL A N 1
ATOM 625 C CA . VAL A 1 84 ? 20.408 -2.772 -10.152 1.00 76.56 84 VAL A CA 1
ATOM 626 C C . VAL A 1 84 ? 21.670 -2.407 -10.949 1.00 76.56 84 VAL A C 1
ATOM 628 O O . VAL A 1 84 ? 21.582 -2.209 -12.163 1.00 76.56 84 VAL A O 1
ATOM 631 N N . PRO A 1 85 ? 22.861 -2.344 -10.323 1.00 75.75 85 PRO A N 1
ATOM 632 C CA . PRO A 1 85 ? 24.077 -1.882 -10.999 1.00 75.75 85 PRO A CA 1
ATOM 633 C C . PRO A 1 85 ? 24.406 -2.641 -12.290 1.00 75.75 85 PRO A C 1
ATOM 635 O O . PRO A 1 85 ? 25.019 -2.085 -13.195 1.00 75.75 85 PRO A O 1
ATOM 638 N N . CYS A 1 86 ? 23.972 -3.898 -12.408 1.00 79.62 86 CYS A N 1
ATOM 639 C CA . CYS A 1 86 ? 24.117 -4.689 -13.628 1.00 79.62 86 CYS A CA 1
ATOM 640 C C . CYS A 1 86 ? 23.268 -4.200 -14.813 1.00 79.62 86 CYS A C 1
ATOM 642 O O . CYS A 1 86 ? 23.556 -4.607 -15.927 1.00 79.62 86 CYS A O 1
ATOM 644 N N . VAL A 1 87 ? 22.282 -3.328 -14.594 1.00 78.00 87 VAL A N 1
ATOM 645 C CA . VAL A 1 87 ? 21.47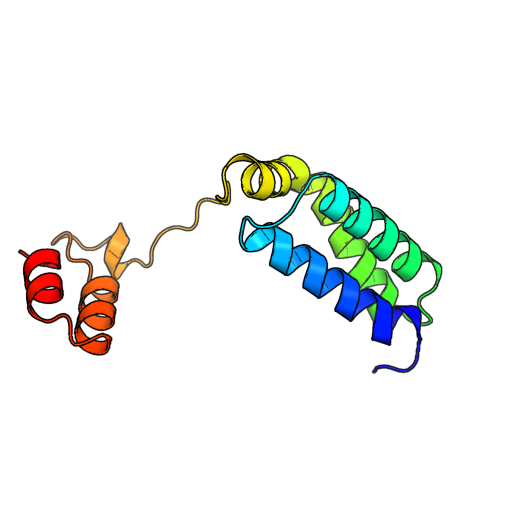9 -2.659 -15.631 1.00 78.00 87 VAL A CA 1
ATOM 646 C C . VAL A 1 87 ? 21.885 -1.191 -15.749 1.00 78.00 87 VAL A C 1
ATOM 648 O O . VAL A 1 87 ? 22.216 -0.739 -16.837 1.00 78.00 87 VAL A O 1
ATOM 651 N N . ALA A 1 88 ? 21.926 -0.452 -14.636 1.00 77.06 88 ALA A N 1
ATOM 652 C CA . ALA A 1 88 ? 22.197 0.990 -14.659 1.00 77.06 88 ALA A CA 1
ATOM 653 C C . ALA A 1 88 ? 23.685 1.351 -14.823 1.00 77.06 88 ALA A C 1
ATOM 655 O O . ALA A 1 88 ? 24.013 2.430 -15.307 1.00 77.06 88 ALA A O 1
ATOM 656 N N . GLY A 1 89 ? 24.593 0.471 -14.391 1.00 77.62 89 GLY A N 1
ATOM 657 C CA . GLY A 1 89 ? 26.026 0.761 -14.269 1.00 77.62 89 GLY A CA 1
ATOM 658 C C . GLY A 1 89 ? 26.934 -0.157 -15.083 1.00 77.62 89 GLY A C 1
ATOM 659 O O . GLY A 1 89 ? 28.153 -0.096 -14.920 1.00 77.62 89 GLY A O 1
ATOM 660 N N . CYS A 1 90 ? 26.384 -1.029 -15.933 1.00 81.69 90 CYS A N 1
ATOM 661 C CA . CYS A 1 90 ? 27.202 -1.933 -16.732 1.00 81.69 90 CYS A CA 1
ATOM 662 C C . CYS A 1 90 ? 27.928 -1.141 -17.837 1.00 81.69 90 CYS A C 1
ATOM 664 O O . CYS A 1 90 ? 27.263 -0.594 -18.715 1.00 81.69 90 CYS A O 1
ATOM 666 N N . PRO A 1 91 ? 29.275 -1.109 -17.875 1.00 85.94 91 PRO A N 1
ATOM 667 C CA . PRO A 1 91 ? 30.023 -0.361 -18.893 1.00 85.94 91 PRO A CA 1
ATOM 668 C C . PRO A 1 91 ? 29.838 -0.923 -20.310 1.00 85.94 91 PRO A C 1
ATOM 670 O O . PRO A 1 91 ? 30.102 -0.234 -21.289 1.00 85.94 91 PRO A O 1
ATOM 673 N N . ALA A 1 92 ? 29.377 -2.172 -20.420 1.00 84.94 92 ALA A N 1
ATOM 674 C CA . ALA A 1 92 ? 29.009 -2.804 -21.682 1.00 84.94 92 ALA A CA 1
ATOM 675 C C . ALA A 1 92 ? 27.524 -2.600 -22.049 1.00 84.94 92 ALA A C 1
ATOM 677 O O . ALA A 1 92 ? 27.088 -3.108 -23.076 1.00 84.94 92 ALA A O 1
ATOM 678 N N . ASN A 1 93 ? 26.754 -1.883 -21.217 1.00 80.25 93 ASN A N 1
ATOM 679 C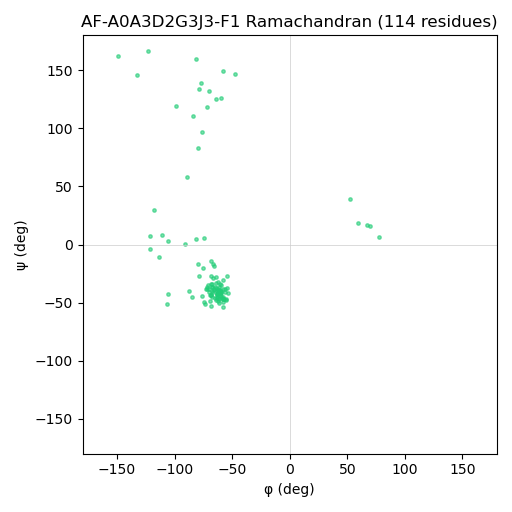 CA . ASN A 1 93 ? 25.319 -1.633 -21.376 1.00 80.25 93 ASN A CA 1
ATOM 680 C C . ASN A 1 93 ? 24.489 -2.919 -21.581 1.00 80.25 93 ASN A C 1
ATOM 682 O O . ASN A 1 93 ? 23.578 -2.962 -22.404 1.00 80.25 93 ASN A O 1
ATOM 686 N N . VAL A 1 94 ? 24.842 -3.988 -20.855 1.00 85.44 94 VAL A N 1
ATOM 687 C CA . VAL A 1 94 ? 24.201 -5.309 -20.961 1.00 85.44 94 VAL A CA 1
ATOM 688 C C . VAL A 1 94 ? 23.174 -5.490 -19.846 1.00 85.44 94 VAL A C 1
ATOM 690 O O . VAL A 1 94 ? 23.555 -5.537 -18.679 1.00 85.44 94 VAL A O 1
ATOM 693 N N . ASP A 1 95 ? 21.903 -5.690 -20.200 1.00 88.00 95 ASP A N 1
ATOM 694 C CA . ASP A 1 95 ? 20.828 -6.025 -19.255 1.00 88.00 95 ASP A CA 1
ATOM 695 C C . ASP A 1 95 ? 20.846 -7.523 -18.891 1.00 88.00 95 ASP A C 1
ATOM 697 O O . ASP A 1 95 ? 20.146 -8.364 -19.464 1.00 88.00 95 ASP A O 1
ATOM 701 N N . VAL A 1 96 ? 21.706 -7.872 -17.930 1.00 88.38 96 VAL A N 1
ATOM 702 C CA . VAL A 1 96 ? 21.851 -9.252 -17.438 1.00 88.38 96 VAL A CA 1
ATOM 703 C C . VAL A 1 96 ? 20.568 -9.780 -16.767 1.00 88.38 96 VAL A C 1
ATOM 705 O O . VAL A 1 96 ? 20.181 -10.913 -17.070 1.00 88.38 96 VAL A O 1
ATOM 708 N N . PRO A 1 97 ? 19.877 -9.032 -15.878 1.00 90.19 97 PRO A N 1
ATOM 709 C CA . PRO A 1 97 ? 18.615 -9.488 -15.292 1.00 90.19 97 PRO A CA 1
ATOM 710 C C . PRO A 1 97 ? 17.527 -9.763 -16.332 1.00 90.19 97 PRO A C 1
ATOM 712 O O . PRO A 1 97 ? 16.882 -10.811 -16.261 1.00 90.19 97 PRO A O 1
ATOM 715 N N . GLY A 1 98 ? 17.354 -8.874 -17.314 1.00 90.31 98 GLY A N 1
ATOM 716 C CA . GLY A 1 98 ? 16.391 -9.064 -18.393 1.00 90.31 98 GLY A CA 1
ATOM 717 C C . GLY A 1 98 ? 16.716 -10.295 -19.241 1.00 90.31 98 GLY A C 1
ATOM 718 O O . GLY A 1 98 ? 15.816 -11.063 -19.580 1.00 90.31 98 GLY A O 1
ATOM 719 N N . TYR A 1 99 ? 18.002 -10.567 -19.497 1.00 92.50 99 TYR A N 1
ATOM 720 C CA . TYR A 1 99 ? 18.423 -11.771 -20.219 1.00 92.50 99 TYR A CA 1
ATOM 721 C C . TYR A 1 99 ? 18.011 -13.034 -19.457 1.00 92.50 99 TYR A C 1
ATOM 723 O O . TYR A 1 99 ? 17.375 -13.923 -20.020 1.00 92.50 99 TYR A O 1
ATOM 731 N N . ILE A 1 100 ? 18.322 -13.103 -18.158 1.00 92.94 100 ILE A N 1
ATOM 732 C CA . ILE A 1 100 ? 17.980 -14.252 -17.307 1.00 92.94 100 ILE A CA 1
ATOM 733 C C . ILE A 1 100 ? 16.457 -14.445 -17.227 1.00 92.94 100 ILE A C 1
ATOM 735 O O . ILE A 1 100 ? 15.986 -15.583 -17.291 1.00 92.94 100 ILE A O 1
ATOM 739 N N . ALA A 1 101 ? 15.686 -13.356 -17.128 1.00 93.31 101 ALA A N 1
ATOM 740 C CA . ALA A 1 101 ? 14.226 -13.406 -17.122 1.00 93.31 101 ALA A CA 1
ATOM 741 C C . ALA A 1 101 ? 13.666 -14.002 -18.427 1.00 93.31 101 ALA A C 1
ATOM 743 O O . ALA A 1 101 ? 12.848 -14.918 -18.378 1.00 93.31 101 ALA A O 1
ATOM 744 N N . LEU A 1 102 ? 14.172 -13.572 -19.587 1.00 95.62 102 LEU A N 1
ATOM 745 C CA . LEU A 1 102 ? 13.745 -14.087 -20.893 1.00 95.62 102 LEU A CA 1
ATOM 746 C C . LEU A 1 102 ? 14.143 -15.552 -21.114 1.00 95.62 102 LEU A C 1
ATOM 748 O O . LEU A 1 102 ? 13.368 -16.315 -21.687 1.00 95.62 102 LEU A O 1
ATOM 752 N N . ILE A 1 103 ? 15.315 -15.978 -20.624 1.00 96.62 103 ILE A N 1
ATOM 753 C CA . ILE A 1 103 ? 15.708 -17.397 -20.629 1.00 96.62 103 ILE A CA 1
ATOM 754 C C . ILE A 1 103 ? 14.744 -18.234 -19.781 1.00 96.62 103 ILE A C 1
ATOM 756 O O . ILE A 1 103 ? 14.352 -19.321 -20.204 1.00 96.62 103 ILE A O 1
ATOM 760 N N . ARG A 1 104 ? 14.340 -17.733 -18.606 1.00 95.81 104 ARG A N 1
ATOM 761 C CA . ARG A 1 104 ? 13.370 -18.407 -17.728 1.00 95.81 104 ARG A CA 1
ATOM 762 C C . ARG A 1 104 ? 11.988 -18.540 -18.374 1.00 95.81 104 ARG A C 1
ATOM 764 O O . ARG A 1 104 ? 11.309 -19.527 -18.119 1.00 95.81 104 ARG A O 1
ATOM 771 N N . GLU A 1 105 ? 11.587 -17.574 -19.195 1.00 96.94 105 GLU A N 1
ATOM 772 C CA . GLU A 1 105 ? 10.348 -17.610 -19.988 1.00 96.94 105 GLU A CA 1
ATOM 773 C C . GLU A 1 105 ? 10.478 -18.424 -21.291 1.00 96.94 105 GLU A C 1
ATOM 775 O O . GLU A 1 105 ? 9.553 -18.427 -22.098 1.00 96.94 105 GLU A O 1
ATOM 780 N N . GLU A 1 106 ? 11.618 -19.087 -21.531 1.00 96.44 106 GLU A N 1
ATOM 781 C CA . GLU A 1 106 ? 11.935 -19.826 -22.769 1.00 96.44 106 GLU A CA 1
ATOM 782 C C . GLU A 1 106 ? 11.921 -18.953 -24.043 1.00 96.44 106 GLU A C 1
ATOM 784 O O . GLU A 1 106 ? 11.894 -19.437 -25.177 1.00 96.44 106 GLU A O 1
ATOM 789 N N . ARG A 1 107 ? 12.020 -17.631 -23.882 1.00 96.38 107 ARG A N 1
ATOM 790 C CA . ARG A 1 107 ? 12.043 -16.639 -24.966 1.00 96.38 107 ARG A CA 1
ATOM 791 C C . ARG A 1 107 ? 13.466 -16.381 -25.449 1.00 96.38 107 ARG A C 1
ATOM 793 O O . ARG A 1 107 ? 13.965 -15.256 -25.441 1.00 96.38 107 ARG A O 1
ATOM 800 N N . TYR A 1 108 ? 14.138 -17.436 -25.903 1.00 95.56 108 TYR A N 1
ATOM 801 C CA . TYR A 1 108 ? 15.568 -17.404 -26.238 1.00 95.56 108 TYR A CA 1
ATOM 802 C C . TYR A 1 108 ? 15.936 -16.367 -27.309 1.00 95.56 108 TYR A C 1
ATOM 804 O O . TYR A 1 108 ? 16.975 -15.717 -27.212 1.00 95.56 108 TYR A O 1
ATOM 812 N N . ALA A 1 109 ? 15.088 -16.187 -28.326 1.00 95.81 109 ALA A N 1
ATOM 813 C CA . ALA A 1 109 ? 15.336 -15.213 -29.389 1.00 95.81 109 ALA A CA 1
ATOM 814 C C . ALA A 1 109 ? 15.314 -13.766 -28.867 1.00 95.81 109 ALA A C 1
ATOM 816 O O . ALA A 1 109 ? 16.140 -12.949 -29.276 1.00 95.81 109 ALA A O 1
ATOM 817 N N . ASP A 1 110 ? 14.399 -13.469 -27.944 1.00 94.81 110 ASP A N 1
ATOM 818 C CA . ASP A 1 110 ? 14.291 -12.154 -27.315 1.00 94.81 110 ASP A CA 1
ATOM 819 C C . ASP A 1 110 ? 15.455 -11.928 -26.345 1.00 94.81 110 ASP A C 1
ATOM 821 O O . ASP A 1 110 ? 16.029 -10.843 -26.326 1.00 94.81 110 ASP A O 1
ATOM 825 N N . ALA A 1 111 ? 15.873 -12.969 -25.613 1.00 94.38 111 ALA A N 1
ATOM 826 C CA . ALA A 1 111 ? 17.045 -12.913 -24.741 1.00 94.38 111 ALA A CA 1
ATOM 827 C C . ALA A 1 111 ? 18.311 -12.532 -25.525 1.00 94.38 111 ALA A C 1
ATOM 829 O O . ALA A 1 111 ? 19.044 -11.630 -25.131 1.00 94.38 111 ALA A O 1
ATOM 830 N N . VAL A 1 112 ? 18.548 -13.163 -26.680 1.00 92.81 112 VAL A N 1
ATOM 831 C CA . VAL A 1 112 ? 19.710 -12.845 -27.528 1.00 92.81 112 VAL A CA 1
ATOM 832 C C . VAL A 1 112 ? 19.642 -11.421 -28.086 1.00 92.81 112 VAL A C 1
ATOM 834 O O . VAL A 1 112 ? 20.681 -10.772 -28.173 1.00 92.81 112 VAL A O 1
ATOM 837 N N . ARG A 1 113 ? 18.449 -10.925 -28.443 1.00 92.81 113 ARG A N 1
ATOM 838 C CA . ARG A 1 113 ? 18.250 -9.534 -28.893 1.00 92.81 113 ARG A CA 1
ATOM 839 C C . ARG A 1 113 ? 18.487 -8.502 -27.795 1.00 92.81 113 ARG A C 1
ATOM 841 O O . ARG A 1 113 ? 18.851 -7.383 -28.106 1.00 92.81 113 ARG A O 1
ATOM 848 N N . LEU A 1 114 ? 18.268 -8.853 -26.531 1.00 88.50 114 LEU A N 1
ATOM 849 C CA . LEU A 1 114 ? 18.444 -7.918 -25.421 1.00 88.50 114 LEU A CA 1
ATOM 850 C C . LEU A 1 114 ? 19.920 -7.541 -25.190 1.00 88.50 114 LEU A C 1
ATOM 852 O O . LEU A 1 114 ? 20.212 -6.465 -24.681 1.00 88.50 114 LEU A O 1
ATOM 856 N N . ILE A 1 115 ? 20.850 -8.426 -25.559 1.00 86.06 115 ILE A N 1
ATOM 857 C CA . ILE A 1 115 ? 22.292 -8.265 -25.306 1.00 86.06 115 ILE A CA 1
ATOM 858 C C . ILE A 1 115 ? 23.119 -8.012 -26.581 1.00 86.06 115 ILE A C 1
ATOM 860 O O . ILE A 1 115 ? 24.349 -8.071 -26.526 1.00 86.06 115 ILE A O 1
ATOM 864 N N . ARG A 1 116 ? 22.469 -7.793 -27.731 1.00 76.44 116 ARG A N 1
ATOM 865 C CA . ARG A 1 116 ? 23.091 -7.551 -29.044 1.00 76.44 116 ARG A CA 1
ATOM 866 C C . ARG A 1 116 ? 22.457 -6.364 -29.745 1.00 76.44 116 ARG A C 1
ATOM 868 O O . ARG A 1 116 ? 23.234 -5.577 -30.323 1.00 76.44 116 ARG A O 1
#

Radius of gyration: 19.83 Å; Cα contacts (8 Å, |Δi|>4): 132; chains: 1; bounding box: 42×33×51 Å

Nearest PDB structures (foldseek):
  7t30-assembly1_G  TM=9.161E-01  e=1.210E-04  Acetomicrobium mobile
  7p5h-assembly1_b  TM=9.077E-01  e=5.084E-04  Thermotoga maritima MSB8
  7p91-assembly1_b  TM=8.631E-01  e=7.378E-04  Thermotoga maritima MSB8
  7p91-assembly1_B  TM=7.558E-01  e=5.362E-04  Thermotoga maritima MSB8
  8oh5-assembly1_B  TM=7.802E-01  e=6.530E-03  Sporomusa ovata DSM 2662

Foldseek 3Di:
DCPDPLQVPLVVLLVVLVVCLLQLNHAVVSLVVNLVSLVVQLVRPPDPVRNVVSVVSNVCCVVVVVQSVCCPPVVDGPDDDDDDCCQNPPPLNAPPVVLVVCVVVVVNVVSVVRND

Secondary structure (DSSP, 8-state):
---SHIIIIIHHHHHHHHHHHHTT---HHHHHHHHHHHHHHHHH-SSHHHHHHHHHHHHHHHHTHHHHHHHHHTSS--S--PPPHHHHS-TT---HHHHHHHHHTT-HHHHHHHT-

pLDDT: mean 92.48, std 7.16, range [67.81, 98.19]

Solvent-accessible surface area (backbone atoms only — not comparable to full-atom values): 6346 Å² total; per-residue (Å²): 137,64,80,42,64,40,46,51,52,40,48,56,53,41,49,56,46,49,51,36,26,70,72,32,71,28,47,76,66,47,54,53,48,38,54,52,44,27,50,54,20,39,78,61,31,88,46,67,75,38,21,51,57,20,44,54,51,52,54,43,55,67,76,43,42,66,39,58,48,31,10,42,77,70,52,39,76,72,72,84,73,78,58,59,59,56,53,70,61,34,94,82,67,38,44,56,70,61,31,54,51,25,50,74,70,69,36,54,72,58,23,55,59,62,70,104